Protein AF-A0A8H7Q3T8-F1 (afdb_monomer)

Solvent-accessible surface area (backbone atoms only — not comparable to full-atom values): 11040 Å² total; per-residue (Å²): 138,90,81,86,81,79,84,80,75,84,83,75,84,72,94,62,71,96,64,86,75,60,56,45,101,84,71,46,64,76,59,94,72,87,50,72,66,69,70,72,52,76,60,82,87,65,73,78,78,79,75,83,47,72,68,58,51,53,50,51,28,59,74,70,73,45,82,76,74,89,48,68,68,58,48,50,52,51,51,52,54,50,42,54,52,54,51,54,51,51,59,61,68,69,52,91,69,65,92,86,66,76,82,83,87,58,97,58,61,89,76,64,88,68,72,80,78,73,96,63,87,84,81,63,86,88,55,83,55,79,73,58,66,50,73,83,49,93,46,68,56,93,94,39,81,60,76,93,76,83,74,82,79,79,81,127

pLDDT: mean 76.02, std 16.03, range [37.31, 96.38]

Organism: Mortierella isabellina (NCBI:txid91625)

Sequence (156 aa):
MSALRRFALLQCRTYSSSRLVETTTYGLPKEPTWSVKTLTQVPKDQEATEEITIEQMSHLHKLAQLKMPEQPKQIQQLKEDINHIAHFIKHVKNASIPSDTEPLAGLWQDHVSQTLRPDEPIFTEEHARGRELLTHAKTTSGNFYVAKSTLPSHEE

Structure (mmCIF, N/CA/C/O backbone):
data_AF-A0A8H7Q3T8-F1
#
_entry.id   AF-A0A8H7Q3T8-F1
#
loop_
_atom_site.group_PDB
_atom_site.id
_atom_site.type_symbol
_atom_site.label_atom_id
_atom_site.label_alt_id
_atom_site.label_comp_id
_atom_site.label_asym_id
_atom_site.label_entity_id
_atom_site.label_seq_id
_atom_site.pdbx_PDB_ins_code
_atom_site.Cartn_x
_atom_site.Cartn_y
_atom_site.Cartn_z
_atom_site.occupancy
_atom_site.B_iso_or_equiv
_atom_site.auth_seq_id
_atom_site.auth_comp_id
_atom_site.auth_asym_id
_atom_site.auth_atom_id
_atom_site.pdbx_PDB_model_num
ATOM 1 N N . MET A 1 1 ? 2.688 -41.607 -36.951 1.00 39.41 1 MET A N 1
ATOM 2 C CA . MET A 1 1 ? 4.034 -41.220 -36.477 1.00 39.41 1 MET A CA 1
ATOM 3 C C . MET A 1 1 ? 3.927 -39.838 -35.853 1.00 39.41 1 MET A C 1
ATOM 5 O O . MET A 1 1 ? 3.590 -38.893 -36.549 1.00 39.41 1 MET A O 1
ATOM 9 N N . SER A 1 2 ? 4.067 -39.773 -34.529 1.00 38.78 2 SER A N 1
ATOM 10 C CA . SER A 1 2 ? 3.930 -38.565 -33.705 1.00 38.78 2 SER A CA 1
ATOM 11 C C . SER A 1 2 ? 5.207 -37.726 -33.768 1.00 38.78 2 SER A C 1
ATOM 13 O O . SER A 1 2 ? 6.297 -38.278 -33.640 1.00 38.78 2 SER A O 1
ATOM 15 N N . ALA A 1 3 ? 5.075 -36.407 -33.917 1.00 43.34 3 ALA A N 1
ATOM 16 C CA . ALA A 1 3 ? 6.158 -35.463 -33.667 1.00 43.34 3 ALA A CA 1
ATOM 17 C C . ALA A 1 3 ? 5.661 -34.366 -32.714 1.00 43.34 3 ALA A C 1
ATOM 19 O O . ALA A 1 3 ? 5.094 -33.355 -33.122 1.00 43.34 3 ALA A O 1
ATOM 20 N N . LEU A 1 4 ? 5.871 -34.604 -31.418 1.00 43.03 4 LEU A N 1
ATOM 21 C CA . LEU A 1 4 ? 5.717 -33.626 -30.344 1.00 43.03 4 LEU A CA 1
ATOM 22 C C . LEU A 1 4 ? 6.744 -32.500 -30.535 1.00 43.03 4 LEU A C 1
ATOM 24 O O . LEU A 1 4 ? 7.942 -32.697 -30.320 1.00 43.03 4 LEU A O 1
ATOM 28 N N . ARG A 1 5 ? 6.283 -31.307 -30.924 1.00 48.81 5 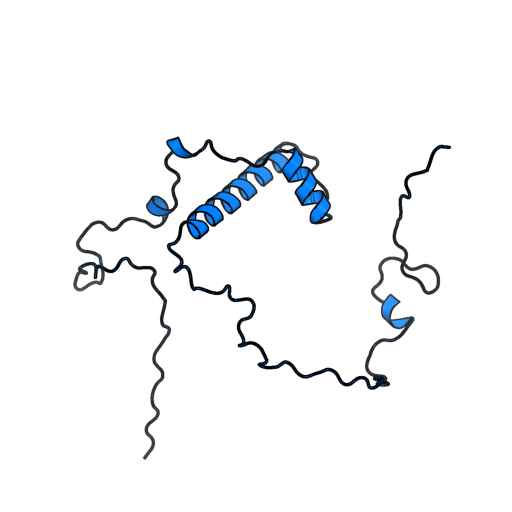ARG A N 1
ATOM 29 C CA . ARG A 1 5 ? 7.104 -30.091 -30.885 1.00 48.81 5 ARG A CA 1
ATOM 30 C C . ARG A 1 5 ? 7.220 -29.627 -29.436 1.00 48.81 5 ARG A C 1
ATOM 32 O O . ARG A 1 5 ? 6.252 -29.182 -28.828 1.00 48.81 5 ARG A O 1
ATOM 39 N N . ARG A 1 6 ? 8.422 -29.777 -28.885 1.00 42.97 6 ARG A N 1
ATOM 40 C CA . ARG A 1 6 ? 8.812 -29.289 -27.561 1.00 42.97 6 ARG A CA 1
ATOM 41 C C . ARG A 1 6 ? 8.822 -27.758 -27.581 1.00 42.97 6 ARG A C 1
ATOM 43 O O . ARG A 1 6 ? 9.623 -27.166 -28.299 1.00 42.97 6 ARG A O 1
ATOM 50 N N . PHE A 1 7 ? 7.952 -27.129 -26.796 1.00 46.84 7 PHE A N 1
ATOM 51 C CA . PHE A 1 7 ? 8.054 -25.709 -26.469 1.00 46.84 7 PHE A CA 1
ATOM 52 C C . PHE A 1 7 ? 9.189 -25.532 -25.458 1.00 46.84 7 PHE A C 1
ATOM 54 O O . PHE A 1 7 ? 9.084 -25.972 -24.314 1.00 46.84 7 PHE A O 1
ATOM 61 N N . ALA A 1 8 ? 10.298 -24.939 -25.896 1.00 46.69 8 ALA A N 1
ATOM 62 C CA . ALA A 1 8 ? 11.428 -24.624 -25.036 1.00 46.69 8 ALA A CA 1
ATOM 63 C C . ALA A 1 8 ? 11.324 -23.172 -24.536 1.00 46.69 8 ALA A C 1
ATOM 65 O O . ALA A 1 8 ? 11.501 -22.232 -25.300 1.00 46.69 8 ALA A O 1
ATOM 66 N N . LEU A 1 9 ? 11.019 -23.067 -23.240 1.00 43.97 9 LEU A N 1
ATOM 67 C CA . LEU A 1 9 ? 11.605 -22.176 -22.230 1.00 43.97 9 LEU A CA 1
ATOM 68 C C . LEU A 1 9 ? 11.612 -20.650 -22.468 1.00 43.97 9 LEU A C 1
ATOM 70 O O . LEU A 1 9 ? 12.394 -20.109 -23.238 1.00 43.97 9 LEU A O 1
ATOM 74 N N . LEU A 1 10 ? 10.797 -19.981 -21.639 1.00 46.41 10 LEU A N 1
ATOM 75 C CA . LEU A 1 10 ? 11.150 -18.826 -20.795 1.00 46.41 10 LEU A CA 1
ATOM 76 C C . LEU A 1 10 ? 12.120 -17.805 -21.413 1.00 46.41 10 LEU A C 1
ATOM 78 O O . LEU A 1 10 ? 13.321 -17.811 -21.154 1.00 46.41 10 LEU A O 1
ATOM 82 N N . GLN A 1 11 ? 11.561 -16.844 -22.147 1.00 45.41 11 GLN A N 1
ATOM 83 C CA . GLN A 1 11 ? 12.244 -15.588 -22.438 1.00 45.41 11 GLN A CA 1
ATOM 84 C C . GLN A 1 11 ? 12.309 -14.733 -21.165 1.00 45.41 11 GLN A C 1
ATOM 86 O O . GLN A 1 11 ? 11.407 -13.949 -20.873 1.00 45.41 11 GLN A O 1
ATOM 91 N N . CYS A 1 12 ? 13.400 -14.857 -20.410 1.00 41.31 12 CYS A N 1
ATOM 92 C CA . CYS A 1 12 ? 13.813 -13.805 -19.488 1.00 41.31 12 CYS A CA 1
ATOM 93 C C . CYS A 1 12 ? 14.194 -12.578 -20.324 1.00 41.31 12 CYS A C 1
ATOM 95 O O . CYS A 1 12 ? 15.243 -12.562 -20.968 1.00 41.31 12 CYS A O 1
ATOM 97 N N . ARG A 1 13 ? 13.336 -11.553 -20.340 1.00 37.62 13 ARG A N 1
ATOM 98 C CA . ARG A 1 13 ? 13.681 -10.235 -20.886 1.00 37.62 13 ARG A CA 1
ATOM 99 C C . ARG A 1 13 ? 14.785 -9.629 -20.017 1.00 37.62 13 ARG A C 1
ATOM 101 O O . ARG A 1 13 ? 14.512 -9.006 -18.997 1.00 37.62 13 ARG A O 1
ATOM 108 N N . THR A 1 14 ? 16.039 -9.846 -20.396 1.00 42.56 14 THR A N 1
ATOM 109 C CA . THR A 1 14 ? 17.184 -9.165 -19.794 1.00 42.56 14 THR A CA 1
ATOM 110 C C . THR A 1 14 ? 17.227 -7.737 -20.315 1.00 42.56 14 THR A C 1
ATOM 112 O O . THR A 1 14 ? 17.371 -7.519 -21.518 1.00 42.56 14 THR A O 1
ATOM 115 N N . TYR A 1 15 ? 17.124 -6.770 -19.406 1.00 41.66 15 TYR A N 1
ATOM 116 C CA . TYR A 1 15 ? 17.406 -5.360 -19.661 1.00 41.66 15 TYR A CA 1
ATOM 117 C C . TYR A 1 15 ? 18.927 -5.200 -19.829 1.00 41.66 15 TYR A C 1
ATOM 119 O O . TYR A 1 15 ? 19.643 -4.796 -18.918 1.00 41.66 15 TYR A O 1
ATOM 127 N N . SER A 1 16 ? 19.445 -5.645 -20.972 1.00 46.06 16 SER A N 1
ATOM 128 C CA . SER A 1 16 ? 20.846 -5.496 -21.351 1.00 46.06 16 SER A CA 1
ATOM 129 C C . SER A 1 16 ? 20.941 -4.364 -22.356 1.00 46.06 16 SER A C 1
ATOM 131 O O . SER A 1 16 ? 20.291 -4.400 -23.399 1.00 46.06 16 SER A O 1
ATOM 133 N N . SER A 1 17 ? 21.800 -3.390 -22.059 1.00 46.19 17 SER A N 1
ATOM 134 C CA . SER A 1 17 ? 22.416 -2.538 -23.076 1.00 46.19 17 SER A CA 1
ATOM 135 C C . SER A 1 17 ? 22.842 -3.395 -24.275 1.00 46.19 17 SER A C 1
ATOM 137 O O . SER A 1 17 ? 23.259 -4.543 -24.111 1.00 46.19 17 SER A O 1
ATOM 139 N N . SER A 1 18 ? 22.709 -2.850 -25.479 1.00 47.66 18 SER A N 1
ATOM 140 C CA . SER A 1 18 ? 22.839 -3.497 -26.792 1.00 47.66 18 SER A CA 1
ATOM 141 C C . SER A 1 18 ? 24.218 -4.099 -27.126 1.00 47.66 18 SER A C 1
ATOM 143 O O . SER A 1 18 ? 24.497 -4.392 -28.288 1.00 47.66 18 SER A O 1
ATOM 145 N N . ARG A 1 19 ? 25.095 -4.317 -26.140 1.00 54.69 19 ARG A N 1
ATOM 146 C CA . ARG A 1 19 ? 26.384 -4.993 -26.310 1.00 54.69 19 ARG A CA 1
ATOM 147 C C . ARG A 1 19 ? 26.337 -6.409 -25.752 1.00 54.69 19 ARG A C 1
ATOM 149 O O . ARG A 1 19 ? 26.181 -6.614 -24.553 1.00 54.69 19 ARG A O 1
ATOM 156 N N . LEU A 1 20 ? 26.537 -7.379 -26.641 1.00 60.22 20 LEU A N 1
ATOM 157 C CA . LEU A 1 20 ? 26.876 -8.752 -26.282 1.00 60.22 20 LEU A CA 1
ATOM 158 C C . LEU A 1 20 ? 28.195 -8.723 -25.494 1.00 60.22 20 LEU A C 1
ATOM 160 O O . LEU A 1 20 ? 29.246 -8.435 -26.060 1.00 60.22 20 LEU A O 1
ATOM 164 N N . VAL A 1 21 ? 28.133 -8.957 -24.183 1.00 66.88 21 VAL A N 1
ATOM 165 C CA . VAL A 1 21 ? 29.327 -9.074 -23.333 1.00 66.88 21 VAL A CA 1
ATOM 166 C C . VAL A 1 21 ? 30.040 -10.372 -23.696 1.00 66.88 21 VAL A C 1
ATOM 168 O O . VAL A 1 21 ? 29.422 -11.437 -23.687 1.00 66.88 21 VAL A O 1
ATOM 171 N N . GLU A 1 22 ? 31.332 -10.303 -24.016 1.00 80.38 22 GLU A N 1
ATOM 172 C CA . GLU A 1 22 ? 32.106 -11.505 -24.313 1.00 80.38 22 GLU A CA 1
ATOM 173 C C . GLU A 1 22 ? 32.211 -12.403 -23.077 1.00 80.38 22 GLU A C 1
ATOM 175 O O . GLU A 1 22 ? 32.766 -12.021 -22.041 1.00 80.38 22 GLU A O 1
ATOM 180 N N . THR A 1 23 ? 31.703 -13.627 -23.200 1.00 80.19 23 THR A N 1
ATOM 181 C CA . THR A 1 23 ? 31.764 -14.641 -22.150 1.00 80.19 23 THR A CA 1
ATOM 182 C C . THR A 1 23 ? 32.831 -15.691 -22.452 1.00 80.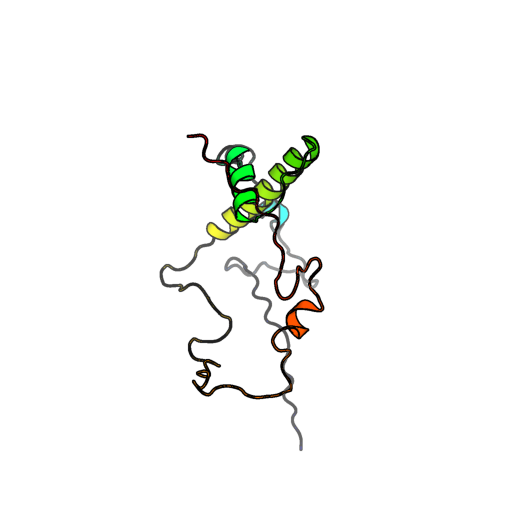19 23 THR A C 1
ATOM 184 O O . THR A 1 23 ? 33.200 -15.960 -23.597 1.00 80.19 23 THR A O 1
ATOM 187 N N . THR A 1 24 ? 33.401 -16.256 -21.392 1.00 79.56 24 THR A N 1
ATOM 188 C CA . THR A 1 24 ? 34.302 -17.414 -21.458 1.00 79.56 24 THR A CA 1
ATOM 189 C C . THR A 1 24 ? 33.510 -18.693 -21.741 1.00 79.56 24 THR A C 1
ATOM 191 O O . THR A 1 24 ? 32.284 -18.715 -21.638 1.00 79.56 24 THR A O 1
ATOM 194 N N . THR A 1 25 ? 34.197 -19.801 -22.032 1.00 84.69 25 THR A N 1
ATOM 195 C CA . THR A 1 25 ? 33.576 -21.130 -22.217 1.00 84.69 25 THR A CA 1
ATOM 196 C C . THR A 1 25 ? 32.730 -21.588 -21.022 1.00 84.69 25 THR A C 1
ATOM 198 O O . THR A 1 25 ? 31.874 -22.451 -21.177 1.00 84.69 25 THR A O 1
ATOM 201 N N . TYR A 1 26 ? 32.949 -20.998 -19.843 1.00 82.06 26 TYR A N 1
ATOM 202 C CA . TYR A 1 26 ? 32.215 -21.268 -18.604 1.00 82.06 26 TYR A CA 1
ATOM 203 C C . TYR A 1 26 ? 31.091 -20.255 -18.321 1.00 82.06 26 TYR A C 1
ATOM 205 O O . TYR A 1 26 ? 30.509 -20.274 -17.241 1.00 82.06 26 TYR A O 1
ATOM 213 N N . GLY A 1 27 ? 30.795 -19.347 -19.257 1.00 79.00 27 GLY A N 1
ATOM 214 C CA . GLY A 1 27 ? 29.727 -18.352 -19.117 1.00 79.00 27 GLY A CA 1
ATOM 215 C C . GLY A 1 27 ? 30.061 -17.169 -18.202 1.00 79.00 27 GLY A C 1
ATOM 216 O O . GLY A 1 27 ? 29.182 -16.361 -17.916 1.00 79.00 27 GLY A O 1
ATOM 217 N N . LEU A 1 28 ? 31.314 -17.036 -17.755 1.00 82.56 28 LEU A N 1
ATOM 218 C CA . LEU A 1 28 ? 31.772 -15.882 -16.975 1.00 82.56 28 LEU A CA 1
ATOM 219 C C . LEU A 1 28 ? 32.158 -14.727 -17.908 1.00 82.56 28 LEU A C 1
ATOM 221 O O . LEU A 1 28 ? 32.771 -14.996 -18.949 1.00 82.56 28 LEU A O 1
ATOM 225 N N . PRO A 1 29 ? 31.849 -13.467 -17.558 1.00 83.69 29 PRO A N 1
ATOM 226 C CA . PRO A 1 29 ? 32.240 -12.316 -18.362 1.00 83.69 29 PRO A CA 1
ATOM 227 C C . PRO A 1 29 ? 33.766 -12.166 -18.354 1.00 83.69 29 PRO A C 1
ATOM 229 O O . PRO A 1 29 ? 34.407 -12.311 -17.312 1.00 83.69 29 PRO A O 1
ATOM 232 N N . LYS A 1 30 ? 34.360 -11.909 -19.525 1.00 82.88 30 LYS A N 1
ATOM 233 C CA . LYS A 1 30 ? 35.812 -11.680 -19.646 1.00 82.88 30 LYS A CA 1
ATOM 234 C C . LYS A 1 30 ? 36.241 -10.325 -19.079 1.00 82.88 30 LYS A C 1
ATOM 236 O O . LYS A 1 30 ? 37.372 -10.178 -18.631 1.00 82.88 30 LYS A O 1
ATOM 241 N N . GLU A 1 31 ? 35.336 -9.354 -19.106 1.00 80.88 31 GLU A N 1
ATOM 242 C CA . GLU A 1 31 ? 35.534 -8.005 -18.586 1.00 80.88 31 GLU A CA 1
ATOM 243 C C . GLU A 1 31 ? 34.725 -7.793 -17.300 1.00 80.88 31 GLU A C 1
ATOM 245 O O . GLU A 1 31 ? 33.685 -8.433 -17.110 1.00 80.88 31 GLU A O 1
ATOM 250 N N . PRO A 1 32 ? 35.163 -6.889 -16.407 1.00 79.75 32 PRO A N 1
ATOM 251 C CA . PRO A 1 32 ? 34.400 -6.554 -15.215 1.00 79.75 32 PRO A CA 1
ATOM 252 C C . PRO A 1 32 ? 33.061 -5.918 -15.603 1.00 79.75 32 PRO A C 1
ATOM 254 O O . PRO A 1 32 ? 32.992 -4.791 -16.089 1.00 79.75 32 PRO A O 1
ATOM 257 N N . THR A 1 33 ? 31.973 -6.639 -15.356 1.00 76.75 33 THR A N 1
ATOM 258 C CA . THR A 1 33 ? 30.617 -6.105 -15.471 1.00 76.75 33 THR A CA 1
ATOM 259 C C . THR A 1 33 ? 30.221 -5.370 -14.199 1.00 76.75 33 THR A C 1
ATOM 261 O O . THR A 1 33 ? 30.558 -5.778 -13.087 1.00 76.75 33 THR A O 1
ATOM 264 N N . TRP A 1 34 ? 29.455 -4.297 -14.364 1.00 75.25 34 TRP A N 1
ATOM 265 C CA . TRP A 1 34 ? 28.830 -3.582 -13.260 1.00 75.25 34 TRP A CA 1
ATOM 266 C C . TRP A 1 34 ? 27.934 -4.528 -12.447 1.00 75.25 34 TRP A C 1
ATOM 268 O O . TRP A 1 34 ? 27.242 -5.390 -12.990 1.00 75.25 34 TRP A O 1
ATOM 278 N N . SER A 1 35 ? 27.947 -4.374 -11.124 1.00 79.44 35 SER A N 1
ATOM 279 C CA . SER A 1 35 ? 27.024 -5.100 -10.253 1.00 79.44 35 SER A CA 1
ATOM 280 C C . SER A 1 35 ? 25.665 -4.397 -10.226 1.00 79.44 35 SER A C 1
ATOM 282 O O . SER A 1 35 ? 25.586 -3.172 -10.332 1.00 79.44 35 SER A O 1
ATOM 284 N N . VAL A 1 36 ? 24.580 -5.142 -9.999 1.00 73.44 36 VAL A N 1
ATOM 285 C CA . VAL A 1 36 ? 23.251 -4.534 -9.792 1.00 73.44 36 VAL A CA 1
ATOM 286 C C . VAL A 1 36 ? 23.294 -3.529 -8.637 1.00 73.44 36 VAL A C 1
ATOM 288 O O . VAL A 1 36 ? 22.741 -2.442 -8.747 1.00 73.44 36 VAL A O 1
ATOM 291 N N . LYS A 1 37 ? 24.051 -3.844 -7.576 1.00 71.00 37 LYS A N 1
ATOM 292 C CA . LYS A 1 37 ? 24.244 -2.962 -6.417 1.00 71.00 37 LYS A CA 1
ATOM 293 C C . LYS A 1 37 ? 24.865 -1.622 -6.808 1.00 71.00 37 LYS A C 1
ATOM 295 O O . LYS A 1 37 ? 24.396 -0.596 -6.342 1.00 71.00 37 LYS A O 1
ATOM 300 N N . THR A 1 38 ? 25.869 -1.625 -7.686 1.00 69.56 38 THR A N 1
ATOM 301 C CA . THR A 1 38 ? 26.515 -0.393 -8.171 1.00 69.56 38 THR A CA 1
ATOM 302 C C . THR A 1 38 ? 25.620 0.425 -9.098 1.00 69.56 38 THR A C 1
ATOM 304 O O . THR A 1 38 ? 25.815 1.628 -9.190 1.00 69.56 38 THR A O 1
ATOM 307 N N . LEU A 1 39 ? 24.634 -0.193 -9.764 1.00 68.31 39 LEU A N 1
ATOM 308 C CA . LEU A 1 39 ? 23.668 0.540 -10.591 1.00 68.31 39 LEU A CA 1
ATOM 309 C C . LEU A 1 39 ? 22.561 1.190 -9.750 1.00 68.31 39 LEU A C 1
ATOM 311 O O . LEU A 1 39 ? 22.088 2.267 -10.085 1.00 68.31 39 LEU A O 1
ATOM 315 N N . THR A 1 40 ? 22.140 0.538 -8.665 1.00 66.62 40 THR A N 1
ATOM 316 C CA . THR A 1 40 ? 21.049 1.022 -7.801 1.00 66.62 40 THR A CA 1
ATOM 317 C C . THR A 1 40 ? 21.518 1.931 -6.662 1.00 66.62 40 THR A C 1
ATOM 319 O O . THR A 1 40 ? 20.690 2.468 -5.929 1.0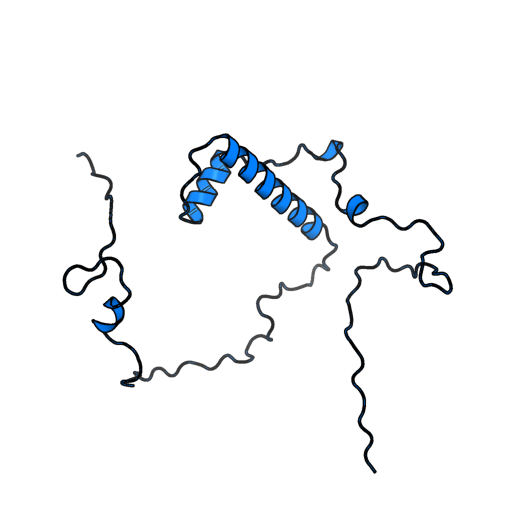0 66.62 40 THR A O 1
ATOM 322 N N . GLN A 1 41 ? 22.832 2.052 -6.455 1.00 66.00 41 GLN A N 1
ATOM 323 C CA . GLN A 1 41 ? 23.416 2.903 -5.420 1.00 66.00 41 GLN A CA 1
ATOM 324 C C . GLN A 1 41 ? 23.312 4.378 -5.808 1.00 66.00 41 GLN A C 1
ATOM 326 O O . GLN A 1 41 ? 23.675 4.775 -6.912 1.00 66.00 41 GLN A O 1
ATOM 331 N N . VAL A 1 42 ? 22.833 5.188 -4.866 1.00 58.75 42 VAL A N 1
ATOM 332 C CA . VAL A 1 42 ? 22.761 6.644 -5.007 1.00 58.75 42 VAL A CA 1
ATOM 333 C C . VAL A 1 42 ? 24.180 7.195 -4.894 1.00 58.75 42 VAL A C 1
ATOM 335 O O . VAL A 1 42 ? 24.877 6.852 -3.934 1.00 58.75 42 VAL A O 1
ATOM 338 N N . PRO A 1 43 ? 24.643 8.046 -5.820 1.00 60.25 43 PRO A N 1
ATOM 339 C CA . PRO A 1 43 ? 25.794 8.890 -5.546 1.00 60.25 43 PRO A CA 1
ATOM 340 C C . PRO A 1 43 ? 25.471 9.729 -4.305 1.00 60.25 43 PRO A C 1
ATOM 342 O O . PRO A 1 43 ? 24.412 10.353 -4.263 1.00 60.25 43 PRO A O 1
ATOM 345 N N . LYS A 1 44 ? 26.366 9.760 -3.309 1.00 57.69 44 LYS A N 1
ATOM 346 C CA . LYS A 1 44 ? 26.171 10.516 -2.051 1.00 57.69 44 LYS A CA 1
ATOM 347 C C . LYS A 1 44 ? 25.794 11.989 -2.277 1.00 57.69 44 LYS A C 1
ATOM 349 O O . LYS A 1 44 ? 25.155 12.608 -1.439 1.00 57.69 44 LYS A O 1
ATOM 354 N N . ASP A 1 45 ? 26.126 12.527 -3.447 1.00 56.91 45 ASP A N 1
ATOM 355 C CA . ASP A 1 45 ? 25.858 13.908 -3.844 1.00 56.91 45 ASP A CA 1
ATOM 356 C C . ASP A 1 45 ? 24.391 14.169 -4.268 1.00 56.91 45 ASP A C 1
ATOM 358 O O . ASP A 1 45 ? 23.986 15.323 -4.390 1.00 56.91 45 ASP A O 1
ATOM 362 N N . GLN A 1 46 ? 23.576 13.125 -4.487 1.00 56.53 46 GLN A N 1
ATOM 363 C CA . GLN A 1 46 ? 22.150 13.219 -4.864 1.00 56.53 46 GLN A CA 1
ATOM 364 C C . GLN A 1 46 ? 21.178 12.925 -3.705 1.00 56.53 46 GLN A C 1
ATOM 366 O O . GLN A 1 46 ? 19.964 12.960 -3.901 1.00 56.53 46 GLN A O 1
ATOM 371 N N . GLU A 1 47 ? 21.683 12.671 -2.494 1.00 54.88 47 GLU A N 1
ATOM 372 C CA . GLU A 1 47 ? 20.875 12.320 -1.310 1.00 54.88 47 GLU A CA 1
ATOM 373 C C . GLU A 1 47 ? 19.892 13.427 -0.875 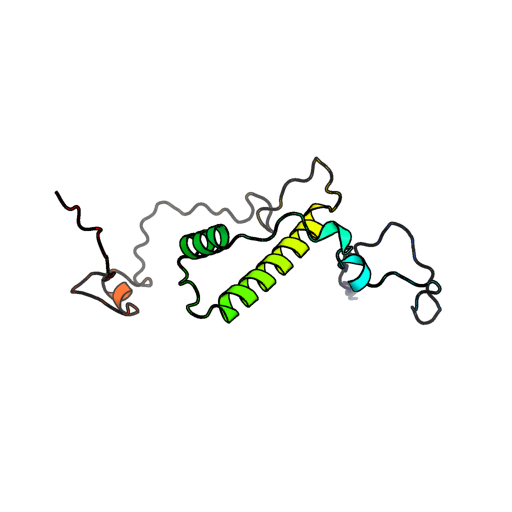1.00 54.88 47 GLU A C 1
ATOM 375 O O . GLU A 1 47 ? 18.964 13.172 -0.115 1.00 54.88 47 GLU A O 1
ATOM 380 N N . ALA A 1 48 ? 20.043 14.653 -1.379 1.00 52.34 48 ALA A N 1
ATOM 381 C CA . ALA A 1 48 ? 19.359 15.818 -0.831 1.00 52.34 48 ALA A CA 1
ATOM 382 C C . ALA A 1 48 ? 17.922 16.058 -1.323 1.00 52.34 48 ALA A C 1
ATOM 384 O O . ALA A 1 48 ? 17.272 16.957 -0.792 1.00 52.34 48 ALA A O 1
ATOM 385 N N . THR A 1 49 ? 17.418 15.385 -2.366 1.00 56.22 49 THR A N 1
ATOM 386 C CA . THR A 1 49 ? 16.362 16.077 -3.127 1.00 56.22 49 THR A CA 1
ATOM 387 C C . THR A 1 49 ? 14.951 15.985 -2.553 1.00 56.22 49 THR A C 1
ATOM 389 O O . THR A 1 49 ? 14.284 17.008 -2.574 1.00 56.22 49 THR A O 1
ATOM 392 N N . GLU A 1 50 ? 14.450 14.869 -2.012 1.00 64.44 50 GLU A N 1
ATOM 393 C CA . GLU A 1 50 ? 13.056 14.833 -1.509 1.00 64.44 50 GLU A CA 1
ATOM 394 C C . GLU A 1 50 ? 12.839 13.697 -0.496 1.00 64.44 50 GLU A C 1
ATOM 396 O O . GLU A 1 50 ? 12.320 12.632 -0.837 1.00 64.44 50 GLU A O 1
ATOM 401 N N . GLU A 1 51 ? 13.256 13.899 0.752 1.00 79.00 51 GLU A N 1
ATOM 402 C CA . GLU A 1 51 ? 12.815 13.029 1.844 1.00 79.00 51 GLU A CA 1
ATOM 403 C C . GLU A 1 51 ? 11.355 13.312 2.200 1.00 79.00 51 GLU A C 1
ATOM 405 O O . GLU A 1 51 ? 10.932 14.4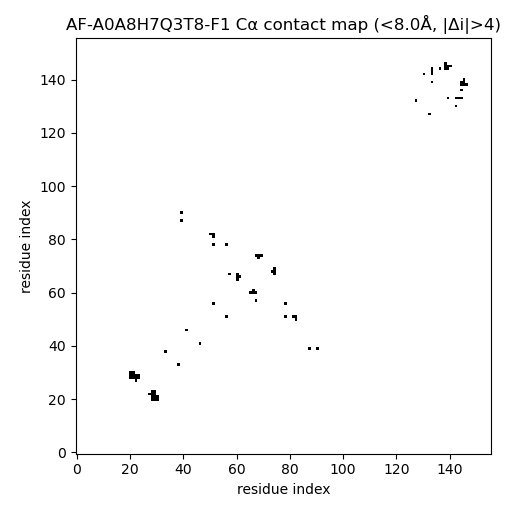68 2.275 1.00 79.00 51 GLU A O 1
ATOM 410 N N . ILE A 1 52 ? 10.593 12.261 2.503 1.00 85.75 52 ILE A N 1
ATOM 411 C CA . ILE A 1 52 ? 9.214 12.413 2.970 1.00 85.75 52 ILE A CA 1
ATOM 412 C C . ILE A 1 52 ? 9.188 13.163 4.306 1.00 85.75 52 ILE A C 1
ATOM 414 O O . ILE A 1 52 ? 9.897 12.814 5.259 1.00 85.75 52 ILE A O 1
ATOM 418 N N . THR A 1 53 ? 8.345 14.191 4.392 1.00 89.44 53 THR A N 1
ATOM 419 C CA . THR A 1 53 ? 8.136 14.942 5.634 1.00 89.44 53 THR A CA 1
ATOM 420 C C . THR A 1 53 ? 7.200 14.190 6.581 1.00 89.44 53 THR A C 1
ATOM 422 O O . THR A 1 53 ? 6.391 13.354 6.175 1.00 89.44 53 THR A O 1
ATOM 425 N N . ILE A 1 54 ? 7.268 14.504 7.877 1.00 87.31 54 ILE A N 1
ATOM 426 C CA . ILE A 1 54 ? 6.383 13.895 8.887 1.00 87.31 54 ILE A CA 1
ATOM 427 C C . ILE A 1 54 ? 4.907 14.221 8.590 1.00 87.31 54 ILE A C 1
ATOM 429 O O . ILE A 1 54 ? 4.028 13.386 8.794 1.00 87.31 54 ILE A O 1
ATOM 433 N N . GLU A 1 55 ? 4.625 15.406 8.046 1.00 90.31 55 GLU A N 1
ATOM 434 C CA . GLU A 1 55 ? 3.276 15.813 7.641 1.00 90.31 55 GLU A CA 1
ATOM 435 C C . GLU A 1 55 ? 2.740 14.960 6.487 1.00 90.31 55 GLU A C 1
ATOM 437 O O . GLU A 1 55 ? 1.613 14.465 6.554 1.00 90.31 55 GLU A O 1
ATOM 442 N N . GLN A 1 56 ? 3.563 14.721 5.460 1.00 91.25 56 GLN A N 1
ATOM 443 C CA . GLN A 1 56 ? 3.222 13.823 4.355 1.00 91.25 56 GLN A CA 1
ATOM 444 C C . GLN A 1 56 ? 2.991 12.397 4.857 1.00 91.25 56 GLN A C 1
ATOM 446 O O . GLN A 1 56 ? 2.038 11.740 4.443 1.00 91.25 56 GLN A O 1
ATOM 451 N N . MET A 1 57 ? 3.812 11.932 5.797 1.00 90.75 57 MET A N 1
ATOM 452 C CA . MET A 1 57 ? 3.643 10.624 6.420 1.00 90.75 57 MET A CA 1
ATOM 453 C C . MET A 1 57 ? 2.310 10.524 7.175 1.00 90.75 57 MET A C 1
ATOM 455 O O . MET A 1 57 ? 1.569 9.562 6.970 1.00 90.75 57 MET A O 1
ATOM 459 N N . SER A 1 58 ? 1.960 11.522 7.990 1.00 90.62 58 SER A N 1
ATOM 460 C CA . SER A 1 58 ? 0.660 11.593 8.677 1.00 90.62 58 SER A CA 1
ATOM 461 C C . SER A 1 58 ? -0.506 11.596 7.680 1.00 90.62 58 SER A C 1
ATOM 463 O O . SER A 1 58 ? -1.489 10.865 7.840 1.00 90.62 58 SER A O 1
ATOM 465 N N . HIS A 1 59 ? -0.362 12.346 6.587 1.00 93.88 59 HIS A N 1
ATOM 466 C CA . HIS A 1 59 ? -1.350 12.383 5.517 1.00 93.88 59 HIS A CA 1
ATOM 467 C C . HIS A 1 59 ? -1.541 11.013 4.846 1.00 93.88 59 HIS A C 1
ATOM 469 O O . HIS A 1 59 ? -2.677 10.570 4.677 1.00 93.88 59 HIS A O 1
ATOM 475 N N . LEU A 1 60 ? -0.454 10.298 4.537 1.00 93.44 60 LEU A N 1
ATOM 476 C CA . LEU A 1 60 ? -0.510 8.947 3.969 1.00 93.44 60 LEU A CA 1
ATOM 477 C C . LEU A 1 60 ? -1.216 7.957 4.902 1.00 93.44 60 LEU A C 1
ATOM 479 O O . LEU A 1 60 ? -2.042 7.170 4.442 1.00 93.44 60 LEU A O 1
ATOM 483 N N . HIS A 1 61 ? -0.958 8.027 6.210 1.00 93.75 61 HIS A N 1
ATOM 484 C CA . HIS A 1 61 ? -1.652 7.182 7.187 1.00 93.75 61 HIS A CA 1
ATOM 485 C C . HIS A 1 61 ? -3.154 7.473 7.210 1.00 93.75 61 HIS A C 1
ATOM 487 O O . HIS A 1 61 ? -3.963 6.545 7.242 1.00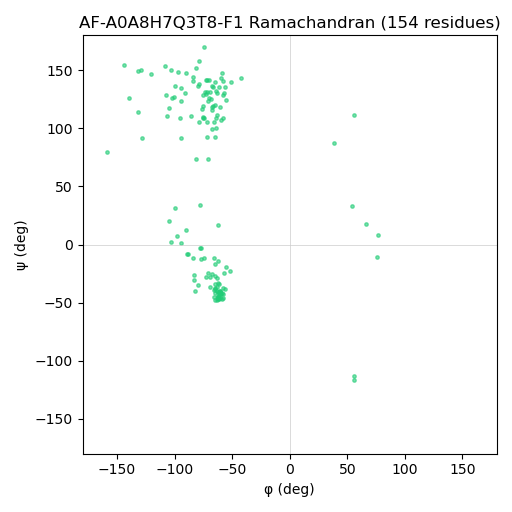 93.75 61 HIS A O 1
ATOM 493 N N . LYS A 1 62 ? -3.538 8.751 7.108 1.00 93.75 62 LYS A N 1
ATOM 494 C CA . LYS A 1 62 ? -4.944 9.155 7.013 1.00 93.75 62 LYS A CA 1
ATOM 495 C C . LYS A 1 62 ? -5.615 8.605 5.751 1.00 93.75 62 LYS A C 1
ATOM 497 O O . LYS A 1 62 ? -6.727 8.092 5.846 1.00 93.75 62 LYS A O 1
ATOM 502 N N . LEU A 1 63 ? -4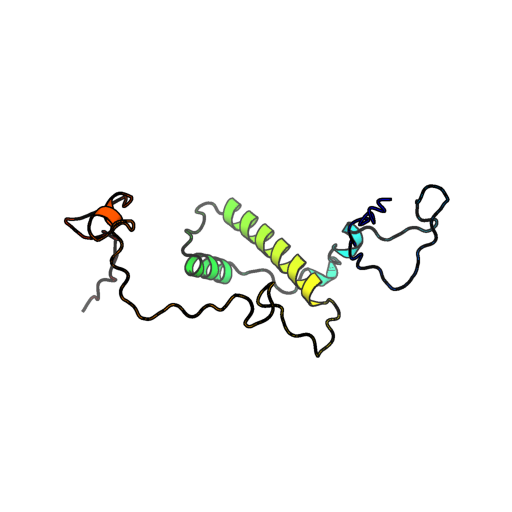.948 8.673 4.597 1.00 96.38 63 LEU A N 1
ATOM 503 C CA . LEU A 1 63 ? -5.472 8.139 3.332 1.00 96.38 63 LEU A CA 1
ATOM 504 C C . LEU A 1 63 ? -5.621 6.615 3.362 1.00 96.38 63 LEU A C 1
ATOM 506 O O . LEU A 1 63 ? -6.634 6.086 2.912 1.00 96.38 63 LEU A O 1
ATOM 510 N N . ALA A 1 64 ? -4.643 5.917 3.936 1.00 95.56 64 ALA A N 1
ATOM 511 C CA . ALA A 1 64 ? -4.664 4.464 4.071 1.00 95.56 64 ALA A CA 1
ATOM 512 C C . ALA A 1 64 ? -5.580 3.966 5.208 1.00 95.56 64 ALA A C 1
ATOM 514 O O . ALA A 1 64 ? -5.714 2.759 5.395 1.00 95.56 64 ALA A O 1
ATOM 515 N N . GLN A 1 65 ? -6.190 4.876 5.980 1.00 94.12 65 GLN A N 1
ATOM 516 C CA . GLN A 1 65 ? -6.948 4.570 7.200 1.00 94.12 65 GLN A CA 1
ATOM 517 C C . GLN A 1 65 ? -6.142 3.745 8.222 1.00 94.12 65 GLN A C 1
ATOM 519 O O . GLN A 1 65 ? -6.686 2.923 8.964 1.00 94.12 65 GLN A O 1
ATOM 524 N N . LEU A 1 66 ? -4.830 3.979 8.278 1.00 93.56 66 LEU A N 1
ATOM 525 C CA . LEU A 1 66 ? -3.916 3.333 9.212 1.00 93.56 66 LEU A CA 1
ATOM 526 C C . LEU A 1 66 ? -3.663 4.231 10.423 1.00 93.56 66 LEU A C 1
ATOM 528 O O . LEU A 1 66 ? -3.642 5.458 10.331 1.00 93.56 66 LEU A O 1
ATOM 532 N N . LYS A 1 67 ? -3.436 3.608 11.581 1.00 91.50 67 LYS A N 1
ATOM 533 C CA . LYS A 1 67 ? -2.999 4.326 12.782 1.00 91.50 67 LYS A CA 1
ATOM 534 C C . LYS A 1 67 ? -1.507 4.619 12.693 1.00 91.50 67 LYS A C 1
ATOM 536 O O . LYS A 1 67 ? -0.735 3.747 12.302 1.00 91.50 67 LYS A O 1
ATOM 541 N N . MET A 1 68 ? -1.112 5.826 13.084 1.00 89.69 68 MET A N 1
ATOM 542 C CA . MET A 1 68 ? 0.299 6.194 13.154 1.00 89.69 68 MET A CA 1
ATOM 543 C C . MET A 1 68 ? 0.985 5.444 14.311 1.00 89.69 68 MET A C 1
ATOM 545 O O . MET A 1 68 ? 0.361 5.281 15.364 1.00 89.69 68 MET A O 1
ATOM 549 N N . PRO A 1 69 ? 2.240 4.987 14.148 1.00 91.25 69 PRO A N 1
ATOM 550 C CA . PRO A 1 69 ? 2.997 4.384 15.240 1.00 91.25 69 PRO A CA 1
ATOM 551 C C . PRO A 1 69 ? 3.177 5.361 16.408 1.00 91.25 69 PRO A C 1
ATOM 553 O O . PRO A 1 69 ? 3.394 6.551 16.198 1.00 91.25 69 PRO A O 1
ATOM 556 N N . GLU A 1 70 ? 3.125 4.857 17.641 1.00 89.81 70 GLU A N 1
ATOM 557 C CA . GLU A 1 70 ? 3.279 5.685 18.849 1.00 89.81 70 GLU A CA 1
ATOM 558 C C . GLU A 1 70 ? 4.754 5.943 19.196 1.00 89.81 70 GLU A C 1
ATOM 560 O O . GLU A 1 70 ? 5.094 6.945 19.823 1.00 89.81 70 GLU A O 1
ATOM 565 N N . GLN A 1 71 ? 5.653 5.038 18.792 1.00 94.00 71 GLN A N 1
ATOM 566 C CA . GLN A 1 71 ? 7.067 5.109 19.153 1.00 94.00 71 GLN A CA 1
ATOM 567 C C . GLN A 1 71 ? 7.882 5.886 18.109 1.00 94.00 71 GLN A C 1
ATOM 569 O O . GLN A 1 71 ? 7.869 5.521 16.931 1.00 94.00 71 GLN A O 1
ATOM 574 N N . PRO A 1 72 ? 8.713 6.865 18.518 1.00 89.31 72 PRO A N 1
ATOM 575 C CA . PRO A 1 72 ? 9.483 7.688 17.582 1.00 89.31 72 PRO A CA 1
ATOM 576 C C . PRO A 1 72 ? 10.483 6.872 16.751 1.00 89.31 72 PRO A C 1
ATOM 578 O O . PRO A 1 72 ? 10.694 7.167 15.579 1.00 89.31 72 PRO A O 1
ATOM 581 N N . LYS A 1 73 ? 11.048 5.800 17.324 1.00 92.00 73 LYS A N 1
ATOM 582 C CA . LYS A 1 73 ? 11.953 4.889 16.604 1.00 92.00 73 LYS A CA 1
ATOM 583 C C . LYS A 1 73 ? 11.260 4.186 15.436 1.00 92.00 73 LYS A C 1
ATOM 585 O O . LYS A 1 73 ? 11.846 4.067 14.369 1.00 92.00 73 LYS A O 1
ATOM 590 N N . GLN A 1 74 ? 10.013 3.754 15.627 1.00 89.62 74 GLN A N 1
ATOM 591 C CA . GLN A 1 74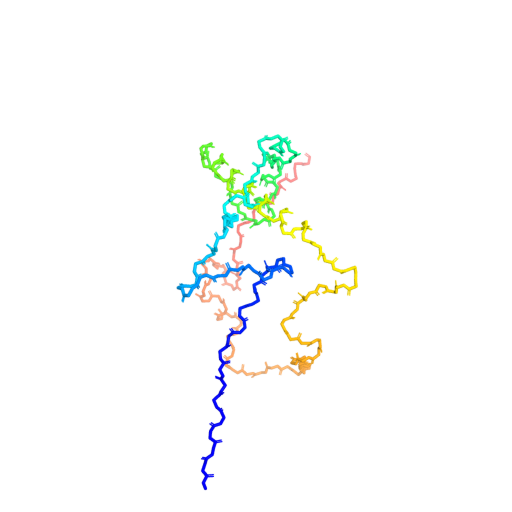 ? 9.236 3.085 14.580 1.00 89.62 74 GLN A CA 1
ATOM 592 C C . GLN A 1 74 ? 8.854 4.061 13.466 1.00 89.62 74 GLN A C 1
ATOM 594 O O . GLN A 1 74 ? 8.879 3.696 12.297 1.00 89.62 74 GLN A O 1
ATOM 599 N N . ILE A 1 75 ? 8.551 5.315 13.820 1.00 89.00 75 ILE A N 1
ATOM 600 C CA . ILE A 1 75 ? 8.280 6.376 12.841 1.00 89.00 75 ILE A CA 1
ATOM 601 C C . ILE A 1 75 ? 9.518 6.630 11.973 1.00 89.00 75 ILE A C 1
ATOM 603 O O . ILE A 1 75 ? 9.396 6.716 10.755 1.00 89.00 75 ILE A O 1
ATOM 607 N N . GLN A 1 76 ? 10.706 6.719 12.581 1.00 89.19 76 GLN A N 1
ATOM 608 C CA . GLN A 1 76 ? 11.960 6.929 11.850 1.00 89.19 76 GLN A CA 1
ATOM 609 C C . GLN A 1 76 ? 12.282 5.762 10.912 1.00 89.19 76 GLN A C 1
ATOM 611 O O . GLN A 1 76 ? 12.527 5.997 9.735 1.00 89.19 76 GLN A O 1
ATOM 616 N N . GLN A 1 77 ? 12.191 4.522 11.400 1.00 90.62 77 GLN A N 1
ATOM 617 C CA . GLN A 1 77 ? 12.400 3.326 10.575 1.00 90.62 77 GLN A CA 1
ATOM 618 C C . GLN A 1 77 ? 11.429 3.278 9.393 1.00 90.62 77 GLN A C 1
ATOM 620 O O . GLN A 1 77 ? 11.839 3.091 8.254 1.00 90.62 77 GLN A O 1
ATOM 625 N N . LEU A 1 78 ? 10.143 3.536 9.640 1.00 91.19 78 LEU A N 1
ATOM 626 C CA . LEU A 1 78 ? 9.144 3.555 8.579 1.00 91.19 78 LEU A CA 1
ATOM 627 C C . LEU A 1 78 ? 9.399 4.688 7.573 1.00 91.19 78 LEU A C 1
ATOM 629 O O . LEU A 1 78 ? 9.208 4.499 6.374 1.00 91.19 78 LEU A O 1
ATOM 633 N N . LYS A 1 79 ? 9.858 5.859 8.030 1.00 90.19 79 LYS A N 1
ATOM 634 C CA . LYS A 1 79 ? 10.267 6.950 7.136 1.00 90.19 79 LYS A CA 1
ATOM 635 C C . LYS A 1 79 ? 11.439 6.515 6.247 1.00 90.19 79 LYS A C 1
ATOM 637 O O . LYS A 1 79 ? 11.390 6.753 5.041 1.00 90.19 79 LYS A O 1
ATOM 642 N N . GLU A 1 80 ? 12.463 5.883 6.818 1.00 88.94 80 GLU A N 1
ATOM 643 C CA . GLU A 1 80 ? 13.611 5.353 6.070 1.00 88.94 80 GLU A CA 1
ATOM 644 C C . GLU A 1 80 ? 13.165 4.327 5.021 1.00 88.94 80 GLU A C 1
ATOM 646 O O . GLU A 1 80 ? 13.524 4.447 3.848 1.00 88.94 80 GLU A O 1
ATOM 651 N N . ASP A 1 81 ? 12.307 3.382 5.403 1.00 89.31 81 ASP A N 1
ATOM 652 C CA . ASP A 1 81 ? 11.792 2.350 4.502 1.00 89.31 81 ASP A CA 1
ATOM 653 C C . ASP A 1 81 ? 11.008 2.943 3.324 1.00 89.31 81 ASP A C 1
ATOM 655 O O . ASP A 1 81 ? 11.239 2.577 2.167 1.00 89.31 81 ASP A O 1
ATOM 659 N N . ILE A 1 82 ? 10.105 3.896 3.584 1.00 90.50 82 ILE A N 1
ATOM 660 C CA . ILE A 1 82 ? 9.331 4.534 2.511 1.00 90.50 82 ILE A CA 1
ATOM 661 C C . ILE A 1 82 ? 10.258 5.354 1.604 1.00 90.50 82 ILE A C 1
ATOM 663 O O . ILE A 1 82 ? 10.096 5.314 0.382 1.00 90.50 82 ILE A O 1
ATOM 667 N N . ASN A 1 83 ? 11.256 6.046 2.159 1.00 88.06 83 ASN A N 1
ATOM 668 C CA . ASN A 1 83 ? 12.243 6.775 1.364 1.00 88.06 83 ASN A CA 1
ATOM 669 C C . ASN A 1 83 ? 13.048 5.830 0.456 1.00 88.06 83 ASN A C 1
ATOM 671 O O . ASN A 1 83 ? 13.228 6.136 -0.725 1.00 88.06 83 ASN A O 1
ATOM 675 N N . HIS A 1 84 ? 13.464 4.659 0.949 1.00 85.31 84 HIS A N 1
ATOM 676 C CA . HIS A 1 84 ? 14.140 3.648 0.131 1.00 85.31 84 HIS A CA 1
ATOM 677 C C . HIS A 1 84 ? 13.257 3.152 -1.023 1.00 85.31 84 HIS A C 1
ATOM 679 O O . HIS A 1 84 ? 13.724 3.048 -2.163 1.00 85.31 84 HIS A O 1
ATOM 685 N N . ILE A 1 85 ? 11.973 2.893 -0.758 1.00 87.94 85 ILE A N 1
ATOM 686 C CA . ILE A 1 85 ? 11.010 2.462 -1.783 1.00 87.94 85 ILE A CA 1
ATOM 687 C C . ILE A 1 85 ? 10.785 3.571 -2.818 1.00 87.94 85 ILE A C 1
ATOM 689 O O . ILE A 1 85 ? 10.854 3.323 -4.024 1.00 87.94 85 ILE A O 1
ATOM 693 N N . ALA A 1 86 ? 10.552 4.805 -2.368 1.00 86.50 86 ALA A N 1
ATOM 694 C CA . ALA A 1 86 ? 10.341 5.953 -3.244 1.00 86.50 86 ALA A CA 1
ATOM 695 C C . ALA A 1 86 ? 11.560 6.202 -4.140 1.00 86.50 86 ALA A C 1
ATOM 697 O O . ALA A 1 86 ? 11.419 6.444 -5.341 1.00 86.50 86 ALA A O 1
ATOM 698 N N . HIS A 1 87 ? 12.758 6.080 -3.573 1.00 82.81 87 HIS A N 1
ATOM 699 C CA . HIS A 1 87 ? 14.008 6.190 -4.304 1.00 82.81 87 HIS A CA 1
ATOM 700 C C . HIS A 1 87 ? 14.143 5.104 -5.381 1.00 82.81 87 HIS A C 1
ATOM 702 O O . HIS A 1 87 ? 14.447 5.413 -6.534 1.00 82.81 87 HIS A O 1
ATOM 708 N N . PHE A 1 88 ? 13.852 3.842 -5.055 1.00 83.06 88 PHE A N 1
ATOM 709 C CA . PHE A 1 88 ? 13.860 2.767 -6.048 1.00 83.06 88 PHE A CA 1
ATOM 710 C C . PHE A 1 88 ? 12.899 3.053 -7.214 1.00 83.06 88 PHE A C 1
ATOM 712 O O . PHE A 1 88 ? 13.265 2.902 -8.379 1.00 83.06 88 PHE A O 1
ATOM 719 N N . ILE A 1 89 ? 11.695 3.548 -6.920 1.00 85.00 89 ILE A N 1
ATOM 720 C CA . ILE A 1 89 ? 10.712 3.912 -7.950 1.00 85.00 89 ILE A CA 1
ATOM 721 C C . ILE A 1 89 ? 11.226 5.058 -8.838 1.00 85.00 89 ILE A C 1
ATOM 723 O O . ILE A 1 89 ? 10.981 5.045 -10.044 1.00 85.00 89 ILE A O 1
ATOM 727 N N . LYS A 1 90 ? 11.965 6.034 -8.292 1.00 82.31 90 LYS A N 1
ATOM 728 C CA . LYS A 1 90 ? 12.576 7.115 -9.092 1.00 82.31 90 LYS A CA 1
ATOM 729 C C . LYS A 1 90 ? 13.553 6.574 -10.139 1.00 82.31 90 LYS A C 1
ATOM 731 O O . LYS A 1 90 ? 13.513 7.027 -11.280 1.00 82.31 90 LYS A O 1
ATOM 736 N N . HIS A 1 91 ? 14.358 5.565 -9.801 1.00 79.56 91 HIS A N 1
ATOM 737 C CA . HIS A 1 91 ? 15.232 4.904 -10.783 1.00 79.56 91 HIS A CA 1
ATOM 738 C C . HIS A 1 91 ? 14.446 4.266 -11.923 1.00 79.56 91 HIS A C 1
ATOM 740 O O . HIS A 1 91 ? 14.836 4.392 -13.081 1.00 79.56 91 HIS A O 1
ATOM 746 N N . VAL A 1 92 ? 13.305 3.646 -11.614 1.00 80.62 92 VAL A N 1
ATOM 747 C CA . VAL A 1 92 ? 12.420 3.071 -12.636 1.00 80.62 92 VAL A CA 1
ATOM 748 C C . VAL A 1 92 ? 11.835 4.159 -13.543 1.00 80.62 92 VAL A C 1
ATOM 750 O O . VAL A 1 92 ? 11.759 3.959 -14.752 1.00 80.62 92 VAL A O 1
ATOM 753 N N . LYS A 1 93 ? 11.475 5.329 -12.996 1.00 78.12 93 LYS A N 1
ATOM 754 C CA . LYS A 1 93 ? 10.950 6.462 -13.784 1.00 78.12 93 LYS A CA 1
ATOM 755 C C . LYS A 1 93 ? 11.957 7.024 -14.790 1.00 78.12 93 LYS A C 1
ATOM 757 O O . LYS A 1 93 ? 11.543 7.535 -15.822 1.00 78.12 93 LYS A O 1
ATOM 762 N N . ASN A 1 94 ? 13.253 6.924 -14.502 1.00 78.50 94 ASN A N 1
ATOM 763 C CA . ASN A 1 94 ? 14.311 7.402 -15.395 1.00 78.50 94 ASN A CA 1
ATOM 764 C C . ASN A 1 94 ? 14.581 6.455 -16.577 1.00 78.50 94 ASN A C 1
ATOM 766 O O . ASN A 1 94 ? 15.419 6.759 -17.428 1.00 78.50 94 ASN A O 1
ATOM 770 N N . ALA A 1 95 ? 13.908 5.302 -16.647 1.00 77.75 95 ALA A N 1
ATOM 771 C CA . ALA A 1 95 ? 13.996 4.427 -17.805 1.00 77.75 95 ALA A CA 1
ATOM 772 C C . ALA A 1 95 ? 13.476 5.153 -19.057 1.00 77.75 95 ALA A C 1
ATOM 774 O O . ALA A 1 95 ? 12.436 5.806 -19.030 1.00 77.75 95 ALA A O 1
ATOM 775 N N . SER A 1 96 ? 14.204 5.031 -20.171 1.00 75.38 96 SER A N 1
ATOM 776 C CA . SER A 1 96 ? 13.773 5.587 -21.454 1.00 75.38 96 SER A CA 1
ATOM 777 C C . SER A 1 96 ? 12.537 4.829 -21.940 1.00 75.38 96 SER A C 1
ATOM 779 O O . SER A 1 96 ? 12.637 3.717 -22.456 1.00 75.38 96 SER A O 1
ATOM 781 N N . ILE A 1 97 ? 11.366 5.424 -21.722 1.00 80.50 97 ILE A N 1
ATOM 782 C CA . ILE A 1 97 ? 10.090 4.947 -22.249 1.00 80.50 97 ILE A CA 1
ATOM 783 C C . ILE A 1 97 ? 9.843 5.708 -23.559 1.00 80.50 97 ILE A C 1
ATOM 785 O O . ILE A 1 97 ? 9.853 6.942 -23.544 1.00 80.50 97 ILE A O 1
ATOM 789 N N . PRO A 1 98 ? 9.653 5.019 -24.699 1.00 84.75 98 PRO A N 1
ATOM 790 C CA . PRO A 1 98 ? 9.252 5.669 -25.943 1.00 84.75 98 PRO A CA 1
ATOM 791 C C . PRO A 1 98 ? 7.956 6.461 -25.736 1.00 84.75 98 PRO A C 1
ATOM 793 O O . PRO A 1 98 ? 7.024 5.942 -25.123 1.00 84.75 98 PRO A O 1
ATOM 796 N N . SER A 1 99 ? 7.885 7.690 -26.255 1.00 81.06 99 SER A N 1
ATOM 797 C CA . SER A 1 99 ? 6.773 8.624 -26.005 1.00 81.06 99 SER A CA 1
ATOM 798 C C . SER A 1 99 ? 5.385 8.093 -26.390 1.00 81.06 99 SER A C 1
ATOM 800 O O . SER A 1 99 ? 4.407 8.515 -25.788 1.00 81.06 99 SER A O 1
ATOM 802 N N . ASP A 1 100 ? 5.308 7.135 -27.319 1.00 85.44 100 ASP A N 1
ATOM 803 C CA . ASP A 1 100 ? 4.062 6.505 -27.791 1.00 85.44 100 ASP A CA 1
ATOM 804 C C . ASP A 1 100 ? 3.657 5.247 -26.994 1.00 85.44 100 ASP A C 1
ATOM 806 O O . ASP A 1 100 ? 2.815 4.465 -27.432 1.00 85.44 100 ASP A O 1
ATOM 810 N N . THR A 1 101 ? 4.271 4.989 -25.836 1.00 85.31 101 THR A N 1
ATOM 811 C CA . THR A 1 101 ? 3.935 3.799 -25.037 1.00 85.31 101 THR A CA 1
ATOM 812 C C . THR A 1 101 ? 2.747 4.082 -24.121 1.00 85.31 101 THR A C 1
ATOM 814 O O . THR A 1 101 ? 2.878 4.805 -23.133 1.00 85.31 101 THR A O 1
ATOM 817 N N . GLU A 1 102 ? 1.600 3.468 -24.405 1.00 86.00 102 GLU A N 1
ATOM 818 C CA . GLU A 1 102 ? 0.430 3.529 -23.526 1.00 86.00 102 GLU A CA 1
ATOM 819 C C . GLU A 1 102 ? 0.633 2.694 -22.246 1.00 86.00 102 GLU A C 1
ATOM 821 O O . GLU A 1 102 ? 1.234 1.611 -22.287 1.00 86.00 102 GLU A O 1
ATOM 826 N N . PRO A 1 103 ? 0.150 3.169 -21.082 1.00 86.94 103 PRO A N 1
ATOM 827 C CA . PRO A 1 103 ? 0.262 2.428 -19.836 1.00 86.94 103 PRO A CA 1
ATOM 828 C C . PRO A 1 103 ? -0.625 1.181 -19.867 1.00 86.94 103 PRO A C 1
ATOM 830 O O . PRO A 1 103 ? -1.818 1.243 -20.151 1.00 86.94 103 PRO A O 1
ATOM 833 N N . LEU A 1 104 ? -0.049 0.038 -19.500 1.00 87.00 104 LEU A N 1
ATOM 834 C CA . LEU A 1 104 ? -0.786 -1.216 -19.404 1.00 87.00 104 LEU A CA 1
ATOM 835 C C . LEU A 1 104 ? -1.720 -1.193 -18.180 1.00 87.00 104 LEU A C 1
ATOM 837 O O . LEU A 1 104 ? -1.256 -1.334 -17.049 1.00 87.00 104 LEU A O 1
ATOM 841 N N . ALA A 1 105 ? -3.027 -1.028 -18.397 1.00 85.81 105 ALA A N 1
ATOM 842 C CA . ALA A 1 105 ? -4.035 -1.018 -17.328 1.00 85.81 105 ALA A CA 1
ATOM 843 C C . ALA A 1 105 ? -4.481 -2.429 -16.896 1.00 85.81 105 ALA A C 1
ATOM 845 O O . ALA A 1 105 ? -4.811 -2.658 -15.732 1.00 85.81 105 ALA A O 1
ATOM 846 N N . GLY A 1 106 ? -4.469 -3.389 -17.822 1.00 82.19 106 GLY A N 1
ATOM 847 C CA . GLY A 1 106 ? -4.843 -4.780 -17.589 1.00 82.19 106 GLY A CA 1
ATOM 848 C C . GLY A 1 106 ? -3.969 -5.724 -18.408 1.00 82.19 106 GLY A C 1
ATOM 849 O O . GLY A 1 106 ? -3.414 -5.343 -19.430 1.00 82.19 106 GLY A O 1
ATOM 850 N N . LEU A 1 107 ? -3.821 -6.968 -17.948 1.00 86.12 107 LEU A N 1
ATOM 851 C CA . LEU A 1 107 ? -3.055 -7.985 -18.685 1.00 86.12 107 LEU A CA 1
ATOM 852 C C . LEU A 1 107 ? -3.754 -8.415 -19.981 1.00 86.12 107 LEU A C 1
ATOM 854 O O . LEU A 1 107 ? -3.103 -8.855 -20.926 1.00 86.12 107 LEU A O 1
ATOM 858 N N . TRP A 1 108 ? -5.081 -8.326 -19.992 1.00 84.62 108 TRP A N 1
ATOM 859 C CA . TRP A 1 108 ? -5.916 -8.655 -21.134 1.00 84.62 108 TRP A CA 1
ATOM 860 C C . TRP A 1 108 ? -6.117 -7.415 -21.995 1.00 84.62 108 TRP A C 1
ATOM 862 O O . TRP A 1 108 ? -6.178 -6.306 -21.472 1.00 84.62 108 TRP A O 1
ATOM 872 N N . GLN A 1 109 ? -6.234 -7.620 -23.307 1.00 79.56 109 GLN A N 1
ATOM 873 C CA . GLN A 1 109 ? -6.627 -6.546 -24.214 1.00 79.56 109 GLN A CA 1
ATOM 874 C C . GLN A 1 109 ? -7.995 -6.010 -23.804 1.00 79.56 109 GLN A C 1
ATOM 876 O O . GLN A 1 109 ? -8.847 -6.768 -23.322 1.00 79.56 109 GLN A O 1
ATOM 881 N N . ASP A 1 110 ? -8.204 -4.717 -24.026 1.00 73.44 110 ASP A N 1
ATOM 882 C CA . ASP A 1 110 ? -9.504 -4.104 -23.812 1.00 73.44 110 ASP A CA 1
ATOM 883 C C . ASP A 1 110 ? -10.576 -4.919 -24.546 1.00 73.44 110 ASP A C 1
ATOM 885 O O . ASP A 1 110 ? -10.353 -5.445 -25.640 1.00 73.44 110 ASP A O 1
ATOM 889 N N . HIS A 1 111 ? -11.729 -5.087 -23.898 1.00 70.38 111 HIS A N 1
ATOM 890 C CA . HIS A 1 111 ? -12.867 -5.884 -24.383 1.00 70.38 111 HIS A CA 1
ATOM 891 C C . HIS A 1 111 ? -12.720 -7.410 -24.290 1.00 70.38 111 HIS A C 1
ATOM 893 O O . HIS A 1 111 ? -13.724 -8.118 -24.410 1.00 70.38 111 HIS A O 1
ATOM 899 N N . VAL A 1 112 ? -11.535 -7.950 -23.988 1.00 75.69 112 VAL A N 1
ATOM 900 C CA . VAL A 1 112 ? -11.405 -9.381 -23.676 1.00 75.69 112 VAL A CA 1
ATOM 901 C C . VAL A 1 112 ? -12.033 -9.643 -22.305 1.00 75.69 112 VAL A C 1
ATOM 903 O O . VAL A 1 112 ? -11.668 -9.026 -21.308 1.00 75.69 112 VAL A O 1
ATOM 906 N N . SER A 1 113 ? -13.002 -10.559 -22.257 1.00 66.62 113 SER A N 1
ATOM 907 C CA . SER A 1 113 ? -13.748 -10.938 -21.042 1.00 66.62 113 SER A CA 1
ATOM 908 C C . SER A 1 113 ? -14.655 -9.847 -20.450 1.00 66.62 113 SER A C 1
ATOM 910 O O . SER A 1 113 ? -15.092 -9.967 -19.305 1.00 66.62 113 SER A O 1
ATOM 912 N N . GLN A 1 114 ? -15.002 -8.809 -21.218 1.00 72.44 114 GLN A N 1
ATOM 913 C CA . GLN A 1 114 ? -16.049 -7.857 -20.833 1.00 72.44 114 GLN A CA 1
ATOM 914 C C . GLN A 1 114 ? -17.433 -8.439 -21.156 1.00 72.44 114 GLN A C 1
ATOM 916 O O . GLN A 1 114 ? -18.099 -8.042 -22.109 1.00 72.44 114 GLN A O 1
ATOM 921 N N . THR A 1 115 ? -17.877 -9.419 -20.372 1.00 80.19 115 THR A N 1
ATOM 922 C CA . THR A 1 115 ? -19.277 -9.860 -20.402 1.00 80.19 115 THR A CA 1
ATOM 923 C C . THR A 1 115 ? -20.138 -8.847 -19.663 1.00 80.19 115 THR A C 1
ATOM 925 O O . THR A 1 115 ? -19.970 -8.653 -18.457 1.00 80.19 115 THR A O 1
ATOM 928 N N . LEU A 1 116 ? -21.065 -8.212 -20.384 1.00 83.06 116 LEU A N 1
ATOM 929 C CA . LEU A 1 116 ? -22.087 -7.365 -19.778 1.00 83.06 116 LEU A CA 1
ATOM 930 C C . LEU A 1 116 ? -22.891 -8.198 -18.780 1.00 83.06 116 LEU A C 1
ATOM 932 O O . LEU A 1 116 ? -23.380 -9.282 -19.105 1.00 83.06 116 LEU A O 1
ATOM 936 N N . ARG A 1 117 ? -23.014 -7.689 -17.554 1.00 85.25 117 ARG A N 1
ATOM 937 C CA . ARG A 1 117 ? -23.913 -8.276 -16.567 1.00 85.25 117 ARG A CA 1
ATOM 938 C C . ARG A 1 117 ? -25.351 -8.037 -17.051 1.00 85.25 117 ARG A C 1
ATOM 940 O O . ARG A 1 117 ? -25.677 -6.882 -17.308 1.00 85.25 117 ARG A O 1
ATOM 947 N N . PRO A 1 118 ? -26.196 -9.075 -17.186 1.00 87.75 118 PRO A N 1
ATOM 948 C CA . PRO A 1 118 ? -27.599 -8.869 -17.520 1.00 87.75 118 PRO A CA 1
ATOM 949 C C . PRO A 1 118 ? -28.299 -8.116 -16.381 1.00 87.75 118 PRO A C 1
ATOM 951 O O . PRO A 1 118 ? -28.077 -8.424 -15.206 1.00 87.75 118 PRO A O 1
ATOM 954 N N . ASP A 1 119 ? -29.177 -7.175 -16.729 1.00 88.25 119 ASP A N 1
ATOM 955 C CA . ASP A 1 119 ? -30.004 -6.403 -15.786 1.00 88.25 119 ASP A CA 1
ATOM 956 C C . ASP A 1 119 ? -31.206 -7.218 -15.269 1.00 88.25 119 ASP A C 1
ATOM 958 O O . ASP A 1 119 ? -32.296 -6.700 -15.025 1.00 88.25 119 ASP A O 1
ATOM 962 N N . GLU A 1 120 ? -31.019 -8.526 -15.108 1.00 87.50 120 GLU A N 1
ATOM 963 C CA . GLU A 1 120 ? -32.031 -9.418 -14.565 1.00 87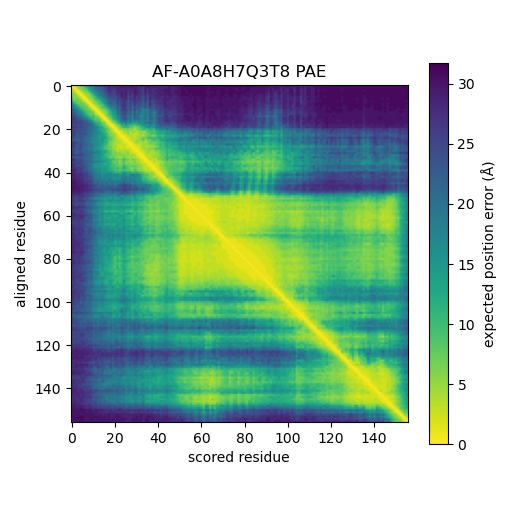.50 120 GLU A CA 1
ATOM 964 C C . GLU A 1 120 ? -31.824 -9.587 -13.054 1.00 87.50 120 GLU A C 1
ATOM 966 O O . GLU A 1 120 ? -30.696 -9.795 -12.583 1.00 87.50 120 GLU A O 1
ATOM 971 N N . PRO A 1 121 ? -32.897 -9.503 -12.252 1.00 80.75 121 PRO A N 1
ATOM 972 C CA . PRO A 1 121 ? -32.796 -9.714 -10.820 1.00 80.75 121 PRO A CA 1
ATOM 973 C C . PRO A 1 121 ? -32.421 -11.172 -10.526 1.00 80.75 121 PRO A C 1
ATOM 975 O O . PRO A 1 121 ? -33.150 -12.111 -10.839 1.00 80.75 121 PRO A O 1
ATOM 978 N N . ILE A 1 122 ? -31.272 -11.364 -9.880 1.00 76.62 122 ILE A N 1
ATOM 979 C CA . ILE A 1 122 ? -30.784 -12.687 -9.489 1.00 76.62 122 ILE A CA 1
ATOM 980 C C . ILE A 1 122 ? -31.538 -13.135 -8.225 1.00 76.62 122 ILE A C 1
ATOM 982 O O . ILE A 1 122 ? -31.278 -12.654 -7.118 1.00 76.62 122 ILE A O 1
ATOM 986 N N . PHE A 1 123 ? -32.476 -14.074 -8.367 1.00 66.00 123 PHE A N 1
ATOM 987 C CA . PHE A 1 123 ? -33.245 -14.670 -7.262 1.00 66.00 123 PHE A CA 1
ATOM 988 C C . PHE A 1 123 ? -32.723 -16.050 -6.819 1.00 66.00 123 PHE A C 1
ATOM 990 O O . PHE A 1 123 ? -33.497 -16.882 -6.361 1.00 66.00 123 PHE A O 1
ATOM 997 N N . THR A 1 124 ? -31.421 -16.320 -6.927 1.00 65.94 124 THR A N 1
ATOM 998 C CA . THR A 1 124 ? -30.845 -17.573 -6.412 1.00 65.94 124 THR A CA 1
ATOM 999 C C . THR A 1 124 ? -30.792 -17.590 -4.879 1.00 65.94 124 THR A C 1
ATOM 1001 O O . THR A 1 124 ? -30.304 -16.641 -4.255 1.00 65.94 124 THR A O 1
ATOM 1004 N N . GLU A 1 125 ? -31.274 -18.688 -4.279 1.00 66.19 125 GLU A N 1
ATOM 1005 C CA . GLU A 1 125 ? -31.166 -18.999 -2.836 1.00 66.19 125 GLU A CA 1
ATOM 1006 C C . GLU A 1 125 ? -29.715 -19.234 -2.381 1.00 66.19 125 GLU A C 1
ATOM 1008 O O . GLU A 1 125 ? -29.419 -19.263 -1.195 1.00 66.19 125 GLU A O 1
ATOM 1013 N N . GLU A 1 126 ? -28.796 -19.366 -3.335 1.00 67.75 126 GLU A N 1
ATOM 1014 C CA . GLU A 1 126 ? -27.385 -19.690 -3.125 1.00 67.75 126 GLU A CA 1
ATOM 1015 C C . GLU A 1 126 ? -26.549 -18.527 -2.563 1.00 67.75 126 GLU A C 1
ATOM 1017 O O . GLU A 1 126 ? -25.386 -18.705 -2.215 1.00 67.75 126 GLU A O 1
ATOM 1022 N N . HIS A 1 127 ? -27.086 -17.305 -2.544 1.00 67.81 127 HIS A N 1
ATOM 1023 C CA . HIS A 1 127 ? -26.358 -16.123 -2.081 1.00 67.81 127 HIS A CA 1
ATOM 1024 C C . HIS A 1 127 ? -26.903 -15.684 -0.730 1.00 67.81 127 HIS A C 1
ATOM 1026 O O . HIS A 1 127 ? -28.109 -15.473 -0.597 1.00 67.81 127 HIS A O 1
ATOM 1032 N N . ALA A 1 128 ? -26.006 -15.494 0.240 1.00 72.12 128 ALA A N 1
ATOM 1033 C CA . ALA A 1 128 ? -26.362 -15.017 1.567 1.00 72.12 128 ALA A CA 1
ATOM 1034 C C . ALA A 1 128 ? -27.122 -13.686 1.474 1.00 72.12 128 ALA A C 1
ATOM 1036 O O . ALA A 1 128 ? -26.650 -12.721 0.864 1.00 72.12 128 ALA A O 1
ATOM 1037 N N . ARG A 1 129 ? -28.322 -13.629 2.060 1.00 73.31 129 ARG A N 1
ATOM 1038 C CA . ARG A 1 129 ? -29.221 -12.465 1.970 1.00 73.31 129 ARG A CA 1
ATOM 1039 C C . ARG A 1 129 ? -29.545 -11.894 3.340 1.00 73.31 129 ARG A C 1
ATOM 1041 O O . ARG A 1 129 ? -29.698 -12.604 4.333 1.00 73.31 129 ARG A O 1
ATOM 1048 N N . GLY A 1 130 ? -29.726 -10.575 3.371 1.00 79.12 130 GLY A N 1
ATOM 1049 C CA . GLY A 1 130 ? -30.259 -9.855 4.524 1.00 79.12 130 GLY A CA 1
ATOM 1050 C C . GLY A 1 130 ? -29.461 -10.114 5.802 1.00 79.12 130 GLY A C 1
ATOM 1051 O O . GLY A 1 130 ? -28.309 -9.706 5.913 1.00 79.12 130 GLY A O 1
ATOM 1052 N N . ARG A 1 131 ? -30.084 -10.789 6.774 1.00 79.69 131 ARG A N 1
ATOM 1053 C CA . ARG A 1 131 ? -29.501 -11.047 8.102 1.00 79.69 131 ARG A CA 1
ATOM 1054 C C . ARG A 1 131 ? -28.308 -11.997 8.070 1.00 79.69 131 ARG A C 1
ATOM 1056 O O . ARG A 1 131 ? -27.460 -11.913 8.950 1.00 79.69 131 ARG A O 1
ATOM 1063 N N . GLU A 1 132 ? -28.215 -12.864 7.067 1.00 85.44 132 GLU A N 1
ATOM 1064 C CA . GLU A 1 132 ? -27.092 -13.795 6.937 1.00 85.44 132 GLU A CA 1
ATOM 1065 C C . GLU A 1 132 ? -25.761 -13.064 6.700 1.00 85.44 132 GLU A C 1
ATOM 1067 O O . GLU A 1 132 ? -24.713 -13.505 7.166 1.00 85.44 132 GLU A O 1
ATOM 1072 N N . LEU A 1 133 ? -25.809 -11.869 6.100 1.00 84.56 133 LEU A N 1
ATOM 1073 C CA . LEU A 1 133 ? -24.643 -11.000 5.907 1.00 84.56 133 LEU A CA 1
ATOM 1074 C C . LEU A 1 133 ? -24.044 -10.497 7.233 1.00 84.56 133 LEU A C 1
ATOM 1076 O O . LEU A 1 133 ? -22.907 -10.021 7.272 1.00 84.56 133 LEU A O 1
ATOM 1080 N N . LEU A 1 134 ? -24.801 -10.593 8.329 1.00 89.31 134 LEU A N 1
ATOM 1081 C CA . LEU A 1 134 ? -24.378 -10.161 9.658 1.00 89.31 134 LEU A CA 1
ATOM 1082 C C . LEU A 1 134 ? -23.649 -11.262 10.441 1.00 89.31 134 LEU A C 1
ATOM 1084 O O . LEU A 1 134 ? -23.090 -10.969 11.494 1.00 89.31 134 LEU A O 1
ATOM 1088 N N . THR A 1 135 ? -23.614 -12.503 9.945 1.00 88.94 135 THR A N 1
ATOM 1089 C CA . THR A 1 135 ? -22.978 -13.649 10.632 1.00 88.94 135 THR A CA 1
ATOM 1090 C C . THR A 1 135 ? -21.497 -13.417 10.933 1.00 88.94 135 THR A C 1
ATOM 1092 O O . THR A 1 135 ? -21.013 -13.789 11.999 1.00 88.94 135 THR A O 1
ATOM 1095 N N . HIS A 1 136 ? -20.787 -12.750 10.023 1.00 90.06 136 HIS A N 1
ATOM 1096 C CA . HIS A 1 136 ? -19.362 -12.444 10.160 1.00 90.06 136 HIS A CA 1
ATOM 1097 C C . HIS A 1 136 ? -19.084 -11.059 10.762 1.00 90.06 136 HIS A C 1
ATOM 1099 O O . HIS A 1 136 ? -17.927 -10.654 10.897 1.00 90.06 136 HIS A O 1
ATOM 1105 N N . ALA A 1 137 ? -20.123 -10.306 11.123 1.00 90.56 137 ALA A N 1
ATOM 1106 C CA . ALA A 1 137 ? -19.960 -8.980 11.693 1.00 90.56 137 ALA A CA 1
ATOM 1107 C C . ALA A 1 137 ? -19.491 -9.075 13.151 1.00 90.56 137 ALA A C 1
ATOM 1109 O O . ALA A 1 137 ? -20.118 -9.723 13.984 1.00 90.56 137 ALA A O 1
ATOM 1110 N N . LYS A 1 138 ? -18.412 -8.362 13.490 1.00 91.38 138 LYS A N 1
ATOM 1111 C CA . LYS A 1 138 ? -17.904 -8.309 14.871 1.00 91.38 138 LYS A CA 1
ATOM 1112 C C . LYS A 1 138 ? -18.881 -7.636 15.843 1.00 91.38 138 LYS A C 1
ATOM 1114 O O . LYS A 1 138 ? -18.929 -8.004 17.011 1.00 91.38 138 LYS A O 1
ATOM 1119 N N . THR A 1 139 ? -19.624 -6.639 15.365 1.00 91.19 139 THR A N 1
ATOM 1120 C CA . THR A 1 139 ? -20.575 -5.873 16.174 1.00 91.19 139 THR A CA 1
ATOM 1121 C C . THR A 1 139 ? -21.836 -5.618 15.366 1.00 91.19 139 THR A C 1
ATOM 1123 O O . THR A 1 139 ? -21.777 -5.050 14.272 1.00 91.19 139 THR A O 1
ATOM 1126 N N . THR A 1 140 ? -22.978 -5.996 15.927 1.00 92.38 140 THR A N 1
ATOM 1127 C CA . THR A 1 140 ? -24.303 -5.773 15.348 1.00 92.38 140 THR A CA 1
ATOM 1128 C C . THR A 1 140 ? -25.226 -5.195 16.411 1.00 92.38 140 THR A C 1
ATOM 1130 O O . THR A 1 140 ? -25.059 -5.441 17.606 1.00 92.38 140 THR A O 1
ATOM 1133 N N . SER A 1 141 ? -26.188 -4.386 15.983 1.00 89.19 141 SER A N 1
ATOM 1134 C CA . SER A 1 141 ? -27.288 -3.925 16.828 1.00 89.19 141 SER A CA 1
ATOM 1135 C C . SER A 1 141 ? -28.570 -4.129 16.044 1.00 89.19 141 SER A C 1
ATOM 1137 O O . SER A 1 141 ? -28.756 -3.554 14.968 1.00 89.19 141 SER A O 1
ATOM 1139 N N . GLY A 1 142 ? -29.419 -5.028 16.538 1.00 87.12 142 GLY A N 1
ATOM 1140 C CA . GLY A 1 142 ? -30.580 -5.500 15.793 1.00 87.12 142 GLY A CA 1
ATOM 1141 C C . GLY A 1 142 ? -30.175 -6.080 14.436 1.00 87.12 142 GLY A C 1
ATOM 1142 O O . GLY A 1 142 ? -29.457 -7.072 14.368 1.00 87.12 142 GLY A O 1
ATOM 1143 N N . ASN A 1 143 ? -30.633 -5.443 13.355 1.00 88.69 143 ASN A N 1
ATOM 1144 C CA . ASN A 1 143 ? -30.404 -5.884 11.975 1.00 88.69 143 ASN A CA 1
ATOM 1145 C C . ASN A 1 143 ? -29.361 -5.034 11.227 1.00 88.69 143 ASN A C 1
ATOM 1147 O O . ASN A 1 143 ? -29.370 -5.013 9.998 1.00 88.69 143 ASN A O 1
ATOM 1151 N N . PHE A 1 144 ? -28.496 -4.308 11.938 1.00 88.56 144 PHE A N 1
ATOM 1152 C CA . PHE A 1 144 ? -27.561 -3.364 11.326 1.00 88.56 144 PHE A CA 1
ATOM 1153 C C . PHE A 1 144 ? -26.121 -3.576 11.798 1.00 88.56 144 PHE A C 1
ATOM 1155 O O . PHE A 1 144 ? -25.871 -3.983 12.939 1.00 88.56 144 PHE A O 1
ATOM 1162 N N . TYR A 1 145 ? -25.170 -3.249 10.918 1.00 91.12 145 TYR A N 1
ATOM 1163 C CA . TYR A 1 145 ? -23.763 -3.097 11.283 1.00 91.12 145 TYR A CA 1
ATOM 1164 C C . TYR A 1 145 ? -23.596 -1.880 12.189 1.00 91.12 145 TYR A C 1
ATOM 1166 O O . TYR A 1 145 ? -24.149 -0.813 11.921 1.00 91.12 145 TYR A O 1
ATOM 1174 N N . VAL A 1 146 ? -22.798 -2.029 13.243 1.00 92.19 146 VAL A N 1
ATOM 1175 C CA . VAL A 1 146 ? -22.505 -0.927 14.163 1.00 92.19 146 VAL A CA 1
ATOM 1176 C C . VAL A 1 146 ? -21.080 -0.452 13.935 1.00 92.19 146 VAL A C 1
ATOM 1178 O O . VAL A 1 146 ? -20.120 -1.145 14.276 1.00 92.19 146 VAL A O 1
ATOM 1181 N N . ALA A 1 147 ? -20.949 0.756 13.395 1.00 89.56 147 ALA A N 1
ATOM 1182 C CA . ALA A 1 147 ? -19.687 1.478 13.330 1.00 89.56 147 ALA A CA 1
ATOM 1183 C C . ALA A 1 147 ? -19.628 2.509 14.463 1.00 89.56 147 ALA A C 1
ATOM 1185 O O . ALA A 1 147 ? -20.598 3.215 14.731 1.00 89.56 147 ALA A O 1
ATOM 1186 N N . LYS A 1 148 ? -18.481 2.606 15.139 1.00 87.50 148 LYS A N 1
ATOM 1187 C CA . LYS A 1 148 ? -18.254 3.663 16.128 1.00 87.50 148 LYS A CA 1
ATOM 1188 C C . LYS A 1 148 ? -17.985 4.965 15.377 1.00 87.50 148 LYS A C 1
ATOM 1190 O O . LYS A 1 148 ? -16.924 5.102 14.777 1.00 87.50 148 LYS A O 1
ATOM 1195 N N . SER A 1 149 ? -18.924 5.903 15.415 1.00 82.88 149 SER A N 1
ATOM 1196 C CA . SER A 1 149 ? -18.717 7.260 14.912 1.00 82.88 149 SER A CA 1
ATOM 1197 C C . SER A 1 149 ? -18.426 8.205 16.071 1.00 82.88 149 SER A C 1
ATOM 1199 O O . SER A 1 149 ? -19.219 8.307 17.004 1.00 82.88 149 SER A O 1
ATOM 1201 N N . THR A 1 150 ? -17.329 8.945 15.988 1.00 78.44 150 THR A N 1
ATOM 1202 C CA . THR A 1 150 ? -17.165 10.198 16.726 1.00 78.44 150 THR A CA 1
ATOM 1203 C C . THR A 1 150 ? -17.585 11.310 15.775 1.00 78.44 150 THR A C 1
ATOM 1205 O O . THR A 1 150 ? -16.785 11.747 14.948 1.00 78.44 150 THR A O 1
ATOM 1208 N N . LEU A 1 151 ? -18.861 11.703 15.808 1.00 71.75 151 LEU A N 1
ATOM 1209 C CA . LEU A 1 151 ? -19.261 12.943 15.147 1.00 71.75 151 LEU A CA 1
ATOM 1210 C C . LEU A 1 151 ? -18.537 14.090 15.869 1.00 71.75 151 LEU A C 1
ATOM 1212 O O . LEU A 1 151 ? -18.532 14.084 17.103 1.00 71.75 151 LEU A O 1
ATOM 1216 N N . PRO A 1 152 ? -17.898 15.035 15.158 1.00 63.66 152 PRO A N 1
ATOM 1217 C CA . PRO A 1 152 ? -17.422 16.246 15.804 1.00 63.66 152 PRO A CA 1
ATOM 1218 C C . PRO A 1 152 ? -18.650 16.953 16.379 1.00 63.66 152 PRO A C 1
ATOM 1220 O O . PRO A 1 152 ? -19.589 17.271 15.648 1.00 63.66 152 PRO A O 1
ATOM 1223 N N . SER A 1 153 ? -18.678 17.122 17.697 1.00 56.53 153 SER A N 1
ATOM 1224 C CA . SER A 1 153 ? -19.654 17.969 18.367 1.00 56.53 153 SER A CA 1
ATOM 1225 C C . SER A 1 153 ? -19.503 19.373 17.790 1.00 56.53 153 SER A C 1
ATOM 1227 O O . SER A 1 153 ? -18.486 20.025 18.010 1.00 56.53 153 SER A O 1
ATOM 1229 N N . HIS A 1 154 ? -20.482 19.800 16.992 1.00 54.38 154 HIS A N 1
ATOM 1230 C CA . HIS A 1 154 ? -20.657 21.207 16.667 1.00 54.38 154 HIS A CA 1
ATOM 1231 C C . HIS A 1 154 ? -20.997 21.904 17.987 1.00 54.38 154 HIS A C 1
ATOM 1233 O O . HIS A 1 154 ? -22.107 21.763 18.492 1.00 54.38 154 HIS A O 1
ATOM 1239 N N . GLU A 1 155 ? -20.004 22.552 18.589 1.00 48.69 155 GLU A N 1
ATOM 1240 C CA . GLU A 1 155 ? -20.238 23.573 19.604 1.00 48.69 155 GLU A CA 1
ATOM 1241 C C . GLU A 1 155 ? -20.906 24.757 18.884 1.00 48.69 155 GLU A C 1
ATOM 1243 O O . GLU A 1 155 ? -20.355 25.277 17.910 1.00 48.69 155 GLU A O 1
ATOM 1248 N N . GLU A 1 156 ? -22.137 25.077 19.294 1.00 37.31 156 GLU A N 1
ATOM 1249 C CA . GLU A 1 156 ? -22.852 26.314 18.940 1.00 37.31 156 GLU A CA 1
ATOM 1250 C C . GLU A 1 156 ? -22.279 27.519 19.695 1.00 37.31 156 GLU A C 1
ATOM 1252 O O . GLU A 1 156 ? -21.904 27.353 20.881 1.00 37.31 156 GLU A O 1
#

Secondary structure (DSSP, 8-state):
-----------------S--PPBPTTS-BSS-PPPHHHHHPPPGGGTTS-PPPHHHHHHHHHHTTPPPPSSHHHHHHHHHHHHHHHHHHHHHHTS---TT------SSPTTTT-PPPP-S----TTS--GGGGGTT-SSEETTEE-----------

Foldseek 3Di:
DDDDDDDDDDDPPDPDDPDDFDADPVRHGPDDDDDPCNVLDDDPVPVPDDQDDPVNVVVVCVVVVHDDDPDPVVVVVVSVVVRSVVSSVVSVVPPDDPPPDDDDPDPDDPPVPPDDDDPDDDPDPPDQDQQSVCPPAPDDDDRDHDDDDDDPPPDD

Radius of gyration: 27.63 Å; Cα contacts (8 Å, |Δi|>4): 43; chains: 1; bounding box: 69×68×56 Å

InterPro domains:
  IPR036113 Glu-tRNAGln amidotransferase superfamily, subunit C [SSF141000] (52-147)

Mean predicted aligned error: 14.89 Å